Protein AF-A0A819YAV6-F1 (afdb_monomer)

Radius of gyration: 20.61 Å; Cα contacts (8 Å, |Δi|>4): 47; chains: 1; bounding box: 50×49×54 Å

InterPro domains:
  IPR010401 Glycogen debranching enzyme [PTHR10569] (1-102)
  IPR032792 Glycogen debranching enzyme, glucanotransferase domain [PF14701] (1-100)

Organism: NCBI:txid392033

Solvent-accessible surface area (backbone atoms only — not comparable to full-atom values): 6623 Å² total; per-residue (Å²): 140,87,86,80,92,83,76,85,88,67,76,64,97,81,44,72,63,53,79,82,40,56,81,82,50,90,39,69,84,87,35,54,85,46,55,65,57,53,54,51,51,51,52,52,52,49,50,54,52,35,25,69,67,55,72,30,50,94,71,70,40,56,76,80,76,51,78,84,42,48,63,53,51,49,46,44,44,55,71,59,55,53,54,73,66,51,65,62,64,82,79,49,81,63,62,70,66,53,54,64,74,78,109

Sequence (103 aa):
LSTTDLVYNHAAKDCGLFRGHTEAAYNLINSPHFKSSIVLDSILIQFTQDANKNKLLSKRITLEIKEHHLQLIRHYLLDELISKYRFSGFYICDIDSIIQIFY

pLDDT: mean 93.5, std 4.17, range [70.31, 97.81]

Mean predicted aligned error: 4.68 Å

Structure (mmCIF, N/CA/C/O backbone):
data_AF-A0A819YAV6-F1
#
_entry.id   AF-A0A819YAV6-F1
#
loop_
_atom_site.group_PDB
_atom_site.id
_atom_site.type_symbol
_atom_site.label_atom_id
_atom_site.label_alt_id
_atom_site.label_comp_id
_atom_site.label_asym_id
_atom_site.label_entity_id
_atom_site.label_seq_id
_atom_site.pdbx_PDB_ins_code
_atom_site.Cartn_x
_atom_site.Cartn_y
_atom_site.Cartn_z
_atom_site.occupancy
_atom_site.B_iso_or_equiv
_atom_site.auth_seq_id
_atom_site.auth_comp_id
_atom_site.auth_asym_id
_atom_site.auth_atom_id
_atom_site.pdbx_PDB_model_num
ATOM 1 N N . LEU A 1 1 ? 22.668 -26.176 -30.372 1.00 71.06 1 LEU A N 1
ATOM 2 C CA . LEU A 1 1 ? 21.841 -26.349 -29.158 1.00 71.06 1 LEU A CA 1
ATOM 3 C C . LEU A 1 1 ? 21.523 -24.960 -28.629 1.00 71.06 1 LEU A C 1
ATOM 5 O O . LEU A 1 1 ? 22.439 -24.148 -28.587 1.00 71.06 1 LEU A O 1
ATOM 9 N N . SER A 1 2 ? 20.267 -24.687 -28.282 1.00 87.81 2 SER A N 1
ATOM 10 C CA . SER A 1 2 ? 19.833 -23.394 -27.738 1.00 87.81 2 SER A CA 1
ATOM 11 C C . SER A 1 2 ? 18.964 -23.632 -26.509 1.00 87.81 2 SER A C 1
ATOM 13 O O . SER A 1 2 ? 18.202 -24.596 -26.475 1.00 87.81 2 SER A O 1
ATOM 15 N N . THR A 1 3 ? 19.090 -22.757 -25.516 1.00 92.31 3 THR A N 1
ATOM 16 C CA . THR A 1 3 ? 18.337 -22.774 -24.256 1.00 92.31 3 THR A CA 1
ATOM 17 C C . THR A 1 3 ? 17.710 -21.404 -24.025 1.00 92.31 3 THR A C 1
ATOM 19 O O . THR A 1 3 ? 18.240 -20.396 -24.493 1.00 92.31 3 THR A O 1
ATOM 22 N N . THR A 1 4 ? 16.585 -21.361 -23.315 1.00 97.00 4 THR A N 1
ATOM 23 C CA . THR A 1 4 ? 15.912 -20.115 -22.936 1.00 97.00 4 THR A CA 1
ATOM 24 C C . THR A 1 4 ? 15.401 -20.210 -21.507 1.00 97.00 4 THR A C 1
ATOM 26 O O . THR A 1 4 ? 15.130 -21.311 -21.021 1.00 97.00 4 THR A O 1
ATOM 29 N N . ASP A 1 5 ? 15.272 -19.060 -20.858 1.00 97.19 5 ASP A N 1
ATOM 30 C CA . ASP A 1 5 ? 14.734 -18.976 -19.510 1.00 97.19 5 ASP A CA 1
ATOM 31 C C . ASP A 1 5 ? 13.213 -19.106 -19.525 1.00 97.19 5 ASP A C 1
ATOM 33 O O . ASP A 1 5 ? 12.514 -18.536 -20.366 1.00 97.19 5 ASP A O 1
ATOM 37 N N . LEU A 1 6 ? 12.697 -19.849 -18.552 1.00 97.06 6 LEU A N 1
ATOM 38 C CA . LEU A 1 6 ? 11.269 -20.025 -18.334 1.00 97.06 6 LEU A CA 1
ATOM 39 C C . LEU A 1 6 ? 10.883 -19.322 -17.037 1.00 97.06 6 LEU A C 1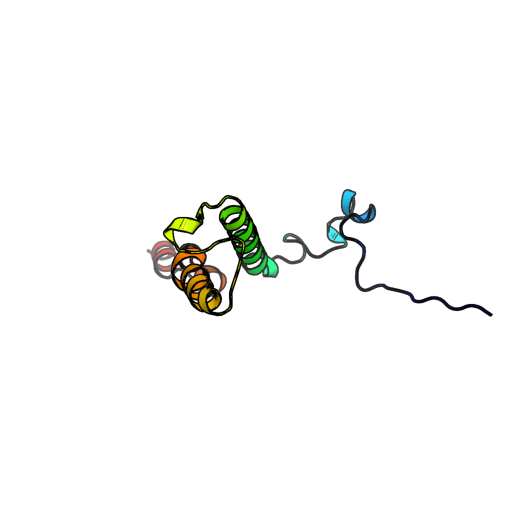
ATOM 41 O O . LEU A 1 6 ? 11.450 -19.592 -15.979 1.00 97.06 6 LEU A O 1
ATOM 45 N N . VAL A 1 7 ? 9.903 -18.423 -17.119 1.00 96.94 7 VAL A N 1
ATOM 46 C CA . VAL A 1 7 ? 9.394 -17.672 -15.968 1.00 96.94 7 VAL A CA 1
ATOM 47 C C . VAL A 1 7 ? 7.959 -18.099 -15.697 1.00 96.94 7 VAL A C 1
ATOM 49 O O . VAL A 1 7 ? 7.049 -17.760 -16.445 1.00 96.94 7 VAL A O 1
ATOM 52 N N . TYR A 1 8 ? 7.763 -18.845 -14.610 1.00 95.62 8 TYR A N 1
ATOM 53 C CA . TYR A 1 8 ? 6.443 -19.338 -14.191 1.00 95.62 8 TYR A CA 1
ATOM 54 C C . TYR A 1 8 ? 5.854 -18.590 -12.992 1.00 95.62 8 TYR A C 1
ATOM 56 O O . TYR A 1 8 ? 4.696 -18.791 -12.649 1.00 95.62 8 TYR A O 1
ATOM 64 N N . ASN A 1 9 ? 6.634 -17.710 -12.363 1.00 95.44 9 ASN A N 1
ATOM 65 C CA . ASN A 1 9 ? 6.236 -17.050 -11.118 1.00 95.44 9 ASN A CA 1
ATOM 66 C C . ASN A 1 9 ? 5.311 -15.845 -11.336 1.00 95.44 9 ASN A C 1
ATOM 68 O O . ASN A 1 9 ? 4.561 -15.480 -10.435 1.00 95.44 9 ASN A O 1
ATOM 72 N N . HIS A 1 10 ? 5.407 -15.177 -12.487 1.00 95.12 10 HIS A N 1
ATOM 73 C CA . HIS A 1 10 ? 4.624 -13.984 -12.795 1.00 95.12 10 HIS A CA 1
ATOM 74 C C . HIS A 1 10 ? 4.433 -13.820 -14.304 1.00 95.12 10 HIS A C 1
ATOM 76 O O . HIS A 1 10 ? 5.189 -14.364 -15.107 1.00 95.12 10 HIS A O 1
ATOM 82 N N . ALA A 1 11 ? 3.437 -13.018 -14.669 1.00 95.25 11 ALA A N 1
ATOM 83 C CA . ALA A 1 11 ? 3.216 -12.532 -16.023 1.00 95.25 11 ALA A CA 1
ATOM 84 C C . ALA A 1 11 ? 3.153 -10.997 -16.013 1.00 95.25 11 ALA A C 1
ATOM 86 O O . ALA A 1 11 ? 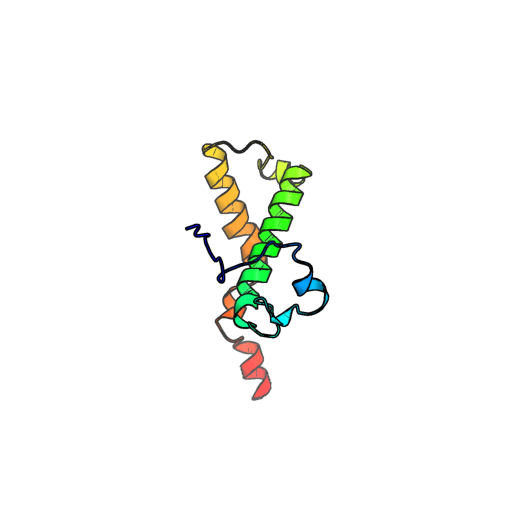3.037 -10.374 -14.955 1.00 95.25 11 ALA A O 1
ATOM 87 N N . ALA A 1 12 ? 3.224 -10.376 -17.190 1.00 95.50 12 ALA A N 1
ATOM 88 C CA . ALA A 1 12 ? 3.047 -8.932 -17.319 1.00 95.50 12 ALA A CA 1
ATOM 89 C C . ALA A 1 12 ? 1.657 -8.492 -16.819 1.00 95.50 12 ALA A C 1
ATOM 91 O O . ALA A 1 12 ? 0.672 -9.211 -16.995 1.00 95.50 12 ALA A O 1
ATOM 92 N N . LYS A 1 13 ? 1.558 -7.295 -16.225 1.00 92.25 13 LYS A N 1
ATOM 93 C CA . LYS A 1 13 ? 0.302 -6.774 -15.642 1.00 92.25 13 LYS A CA 1
ATOM 94 C C . LYS A 1 13 ? -0.855 -6.678 -16.646 1.00 92.25 13 LYS A C 1
ATOM 96 O O . LYS A 1 13 ? -2.015 -6.742 -16.265 1.00 92.25 13 LYS A O 1
ATOM 101 N N . ASP A 1 14 ? -0.528 -6.487 -17.918 1.00 93.81 14 ASP A N 1
ATOM 102 C CA . ASP A 1 14 ? -1.439 -6.335 -19.050 1.00 93.81 14 ASP A CA 1
ATOM 103 C C . ASP A 1 14 ? -1.557 -7.620 -19.886 1.00 93.81 14 ASP A C 1
ATOM 105 O O . ASP A 1 14 ? -2.105 -7.599 -20.992 1.00 93.81 14 ASP A O 1
ATOM 109 N N . CYS A 1 15 ? -1.078 -8.750 -19.351 1.00 94.06 15 CYS A N 1
ATOM 110 C CA . CYS A 1 15 ? -1.214 -10.059 -19.971 1.00 94.06 15 CYS A CA 1
ATOM 111 C C . CYS A 1 15 ? -2.683 -10.347 -20.320 1.00 94.06 15 CYS A C 1
ATOM 113 O O . CYS A 1 15 ? -3.581 -10.229 -19.483 1.00 94.06 15 CYS A O 1
ATOM 115 N N . GLY A 1 16 ? -2.925 -10.774 -21.564 1.00 94.38 16 GLY A N 1
ATOM 116 C CA . GLY A 1 16 ? -4.271 -11.060 -22.067 1.00 94.38 16 GLY A CA 1
ATOM 117 C C . GLY A 1 16 ? -5.021 -12.132 -21.270 1.00 94.38 16 GLY A C 1
ATOM 118 O O . GLY A 1 16 ? -6.247 -12.070 -21.208 1.00 94.38 16 GLY A O 1
ATOM 119 N N . LEU A 1 17 ? -4.301 -13.051 -20.610 1.00 90.94 17 LEU A N 1
ATOM 120 C CA . LEU A 1 17 ? -4.876 -14.094 -19.753 1.00 90.94 17 LEU A CA 1
ATOM 121 C C . LEU A 1 17 ? -5.794 -13.496 -18.677 1.00 90.94 17 LEU A C 1
ATOM 123 O O . LEU A 1 17 ? -6.912 -13.965 -18.478 1.00 90.94 17 LEU A O 1
ATOM 127 N N . PHE A 1 18 ? -5.368 -12.400 -18.049 1.00 93.50 18 PHE A N 1
ATOM 128 C CA . PHE A 1 18 ? -6.093 -11.790 -16.937 1.00 93.50 18 PHE A CA 1
ATOM 129 C C . PHE A 1 18 ? -7.399 -11.093 -17.346 1.00 93.50 18 PHE A C 1
ATOM 131 O O . PHE A 1 18 ? -8.176 -10.723 -16.473 1.00 93.50 18 PHE A O 1
ATOM 138 N N . ARG A 1 19 ? -7.692 -10.926 -18.647 1.00 92.06 19 ARG A N 1
ATOM 139 C CA . ARG A 1 19 ? -8.979 -10.356 -19.097 1.00 92.06 19 ARG A CA 1
ATOM 140 C C . ARG A 1 19 ? -10.152 -11.315 -18.895 1.00 92.06 19 ARG A C 1
ATOM 142 O O . ARG A 1 19 ? -11.271 -10.853 -18.704 1.00 92.06 19 ARG A O 1
ATOM 149 N N . GLY A 1 20 ? -9.893 -12.621 -18.974 1.00 93.62 20 GLY A N 1
ATOM 150 C CA . GLY A 1 20 ? -10.895 -13.674 -18.789 1.00 93.62 20 GLY A CA 1
ATOM 151 C C . GLY A 1 20 ? -10.644 -14.565 -17.573 1.00 93.62 20 GLY A C 1
ATOM 152 O O . GLY A 1 20 ? -11.582 -15.197 -17.106 1.00 93.62 20 GLY A O 1
ATOM 153 N N . HIS A 1 21 ? -9.409 -14.582 -17.058 1.00 96.19 21 HIS A N 1
ATOM 154 C CA . HIS A 1 21 ? -8.967 -15.470 -15.981 1.00 96.19 21 HIS A CA 1
ATOM 155 C C . HIS A 1 21 ? -8.275 -14.690 -14.858 1.00 96.19 21 HIS A C 1
ATOM 157 O O . HIS A 1 21 ? -7.058 -14.765 -14.670 1.00 96.19 21 HIS A O 1
ATOM 163 N N . THR A 1 22 ? -9.034 -13.877 -14.125 1.00 94.62 22 THR A N 1
ATOM 164 C CA . THR A 1 22 ? -8.489 -13.104 -12.994 1.00 94.62 22 THR A CA 1
ATOM 165 C C . THR A 1 22 ? -8.144 -13.989 -11.795 1.00 94.62 22 THR A C 1
ATOM 167 O O . THR A 1 22 ? -7.324 -13.601 -10.963 1.00 94.62 22 THR A O 1
ATOM 170 N N . GLU A 1 23 ? -8.719 -15.190 -11.714 1.00 96.38 23 GLU A N 1
ATOM 171 C CA . GLU A 1 23 ? -8.404 -16.229 -10.732 1.00 96.38 23 GLU A CA 1
ATOM 172 C C . GLU A 1 23 ? -7.003 -16.821 -10.897 1.00 96.38 23 GLU A C 1
ATOM 174 O O . GLU A 1 23 ? -6.484 -17.404 -9.948 1.00 96.38 23 GLU A O 1
ATOM 179 N N . ALA A 1 24 ? -6.380 -16.646 -12.069 1.00 95.12 24 ALA A N 1
ATOM 180 C CA . ALA A 1 24 ? -5.003 -17.065 -12.322 1.00 95.12 24 ALA A CA 1
ATOM 181 C C . ALA A 1 24 ? -3.966 -16.206 -11.567 1.00 95.12 24 ALA A C 1
ATOM 183 O O . ALA A 1 24 ? -2.798 -16.582 -11.486 1.00 95.12 24 ALA A O 1
ATOM 184 N N . ALA A 1 25 ? -4.378 -15.059 -11.021 1.00 94.75 25 ALA A N 1
ATOM 185 C CA . ALA A 1 25 ? -3.587 -14.219 -10.125 1.00 94.75 25 ALA A CA 1
ATOM 186 C C . ALA A 1 25 ? -4.212 -14.193 -8.723 1.00 94.75 25 ALA A C 1
ATOM 188 O O . ALA A 1 25 ? -5.338 -14.643 -8.518 1.00 94.75 25 ALA A O 1
ATOM 189 N N . TYR A 1 26 ? -3.511 -13.617 -7.749 1.00 95.50 26 TYR A N 1
ATOM 190 C CA . TYR A 1 26 ? -4.092 -13.389 -6.430 1.00 95.50 26 TYR A CA 1
ATOM 191 C C . TYR A 1 26 ? -5.054 -12.196 -6.437 1.00 95.50 26 TYR A C 1
ATOM 193 O O . TYR A 1 26 ? -4.703 -11.096 -6.861 1.00 95.50 26 TYR A O 1
ATOM 201 N N . ASN A 1 27 ? -6.267 -12.405 -5.934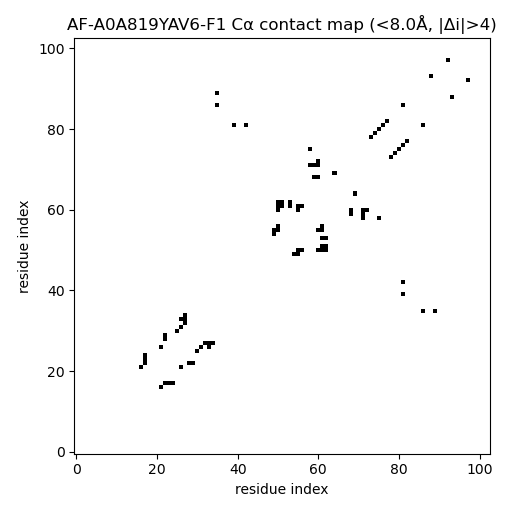 1.00 94.75 27 ASN A N 1
ATOM 202 C CA . ASN A 1 27 ? -7.316 -11.395 -5.827 1.00 94.75 27 ASN A CA 1
ATOM 203 C C . ASN A 1 27 ? -8.123 -11.594 -4.530 1.00 94.75 27 ASN A C 1
ATOM 205 O O . ASN A 1 27 ? -7.896 -12.543 -3.790 1.00 94.75 27 ASN A O 1
ATOM 209 N N . LEU A 1 28 ? -9.087 -10.721 -4.227 1.00 96.38 28 LEU A N 1
ATOM 210 C CA . LEU A 1 28 ? -9.848 -10.826 -2.970 1.00 96.38 28 LEU A CA 1
ATOM 211 C C . LEU A 1 28 ? -10.822 -12.012 -2.899 1.00 96.38 28 LEU A C 1
ATOM 213 O O . LEU A 1 28 ? -11.321 -12.301 -1.815 1.00 96.38 28 LEU A O 1
ATOM 217 N N . ILE A 1 29 ? -11.087 -12.695 -4.016 1.00 96.56 29 ILE A N 1
ATOM 218 C CA . ILE A 1 29 ? -11.926 -13.897 -4.055 1.00 96.56 29 ILE A CA 1
ATOM 219 C C . ILE A 1 29 ? -11.091 -15.116 -3.650 1.00 96.56 29 ILE A C 1
ATOM 221 O O . ILE A 1 29 ? -11.474 -15.839 -2.735 1.00 96.56 29 ILE A O 1
ATOM 225 N N . ASN A 1 30 ? -9.937 -15.333 -4.292 1.00 97.00 30 ASN A N 1
ATOM 226 C CA . ASN A 1 30 ? -9.075 -16.487 -3.999 1.00 97.00 30 ASN A CA 1
ATOM 227 C C . ASN A 1 30 ? -8.054 -16.231 -2.871 1.00 97.00 30 ASN A C 1
ATOM 229 O O . ASN A 1 30 ? -7.490 -17.175 -2.327 1.00 97.00 30 ASN A O 1
ATOM 233 N N . SER A 1 31 ? -7.832 -14.968 -2.500 1.00 97.81 31 SER A N 1
ATOM 234 C CA . SER A 1 31 ? -6.863 -14.518 -1.489 1.00 97.81 31 SER A CA 1
ATOM 235 C C . SER A 1 31 ? -7.452 -13.407 -0.603 1.00 97.81 31 SER A C 1
ATOM 237 O O . SER A 1 31 ? -6.938 -12.285 -0.562 1.00 97.81 31 SER A O 1
ATOM 239 N N . PRO A 1 32 ? -8.534 -13.686 0.150 1.00 96.44 32 PRO A N 1
ATOM 240 C CA . PRO A 1 32 ? -9.228 -12.680 0.964 1.00 96.44 32 PRO A CA 1
ATOM 241 C C . PRO A 1 32 ? -8.357 -12.080 2.079 1.00 96.44 32 PRO A C 1
ATOM 243 O O . PRO A 1 32 ? -8.627 -10.977 2.552 1.00 96.44 32 PRO A O 1
ATOM 246 N N . HIS A 1 33 ? -7.280 -12.762 2.476 1.00 95.75 33 HIS A N 1
ATOM 247 C CA . HIS A 1 33 ? -6.310 -12.263 3.452 1.00 95.75 33 HIS A CA 1
ATOM 248 C C . HIS A 1 33 ? -5.559 -11.005 2.972 1.00 95.75 33 HIS A C 1
ATOM 250 O O . HIS A 1 33 ? -5.028 -10.268 3.798 1.00 95.75 33 HIS A O 1
ATOM 256 N N . PHE A 1 34 ? -5.579 -10.689 1.669 1.00 96.88 34 PHE A N 1
ATOM 257 C CA . PHE A 1 34 ? -5.042 -9.432 1.132 1.00 96.88 34 PHE A CA 1
ATOM 258 C C . PHE A 1 34 ? -5.954 -8.218 1.315 1.00 96.88 34 PHE A C 1
ATOM 260 O O . PHE A 1 34 ? -5.617 -7.118 0.882 1.00 96.88 34 PHE A O 1
ATOM 267 N N . LYS A 1 35 ? -7.107 -8.360 1.973 1.00 95.25 35 LYS A N 1
ATOM 268 C CA . LYS A 1 35 ? -8.033 -7.237 2.166 1.00 95.25 35 LYS A CA 1
ATOM 269 C C . LYS A 1 35 ? -7.371 -6.036 2.841 1.00 95.25 35 LYS A C 1
ATOM 271 O O . LYS A 1 35 ? -7.530 -4.916 2.364 1.00 95.25 35 LYS A O 1
ATOM 276 N N . SER A 1 36 ? -6.609 -6.257 3.911 1.00 95.62 36 SER A N 1
ATOM 277 C CA . SER A 1 36 ? -5.921 -5.169 4.614 1.00 95.62 36 SER A CA 1
ATOM 278 C C . SER A 1 36 ? -4.817 -4.542 3.756 1.00 95.62 36 SER A C 1
ATOM 280 O O . SER A 1 36 ? -4.715 -3.318 3.692 1.00 95.62 36 SER A O 1
ATOM 282 N N . SER A 1 37 ? -4.029 -5.348 3.040 1.00 95.81 37 SER A N 1
ATOM 283 C CA . SER A 1 37 ? -2.944 -4.840 2.196 1.00 95.81 37 SER A CA 1
ATOM 284 C C . SER A 1 37 ? -3.455 -4.051 0.991 1.00 95.81 37 SER A C 1
ATOM 286 O O . SER A 1 37 ? -2.905 -2.996 0.700 1.00 95.81 37 SER A O 1
ATOM 288 N N . ILE A 1 38 ? -4.539 -4.485 0.341 1.00 96.31 38 ILE A N 1
ATOM 289 C CA . ILE A 1 38 ? -5.145 -3.753 -0.786 1.00 96.31 38 ILE A CA 1
ATOM 290 C C . ILE A 1 38 ? -5.722 -2.407 -0.336 1.00 96.31 38 ILE A C 1
ATOM 292 O O . ILE A 1 38 ? -5.595 -1.411 -1.052 1.00 96.31 38 ILE A O 1
ATOM 296 N N . VAL A 1 39 ? -6.327 -2.346 0.855 1.00 96.44 39 VAL A N 1
ATOM 297 C CA . VAL A 1 39 ? -6.789 -1.072 1.431 1.00 96.44 39 VAL A CA 1
ATOM 298 C C . VAL A 1 39 ? -5.603 -0.140 1.675 1.00 96.44 39 VAL A C 1
ATOM 300 O O . VAL A 1 39 ? -5.664 1.026 1.291 1.00 96.44 39 VAL A O 1
ATOM 303 N N . LEU A 1 40 ? -4.510 -0.645 2.255 1.00 97.25 40 LEU A N 1
ATOM 304 C CA . LEU A 1 40 ? -3.302 0.150 2.479 1.00 97.25 40 LEU A CA 1
ATOM 305 C C . LEU A 1 40 ? -2.690 0.657 1.165 1.00 97.25 40 LEU A C 1
ATOM 307 O O . LEU A 1 40 ? -2.386 1.842 1.059 1.00 97.25 40 LEU A O 1
ATOM 311 N N . ASP A 1 41 ? -2.558 -0.206 0.159 1.00 97.62 41 ASP A N 1
ATOM 312 C CA . ASP A 1 41 ? -2.014 0.158 -1.154 1.00 97.62 41 ASP A CA 1
ATOM 313 C C . ASP A 1 41 ? -2.864 1.241 -1.836 1.00 97.62 41 ASP A C 1
ATOM 315 O O . ASP A 1 41 ? -2.345 2.253 -2.307 1.00 97.62 41 ASP A O 1
ATOM 319 N N . SER A 1 42 ? -4.193 1.114 -1.764 1.00 96.94 42 SER A N 1
ATOM 320 C CA . SER A 1 42 ? -5.127 2.122 -2.285 1.00 96.94 42 SER A CA 1
ATOM 321 C C . SER A 1 42 ? -4.954 3.488 -1.605 1.00 96.94 42 SER A C 1
ATOM 323 O O . SER A 1 42 ? -4.979 4.524 -2.273 1.00 96.94 42 SER A O 1
ATOM 325 N N . ILE A 1 43 ? -4.739 3.505 -0.284 1.00 97.44 43 ILE A N 1
ATOM 326 C CA . ILE A 1 43 ? -4.463 4.733 0.479 1.00 97.44 43 ILE A CA 1
ATOM 327 C C . ILE A 1 43 ? -3.149 5.371 0.016 1.00 97.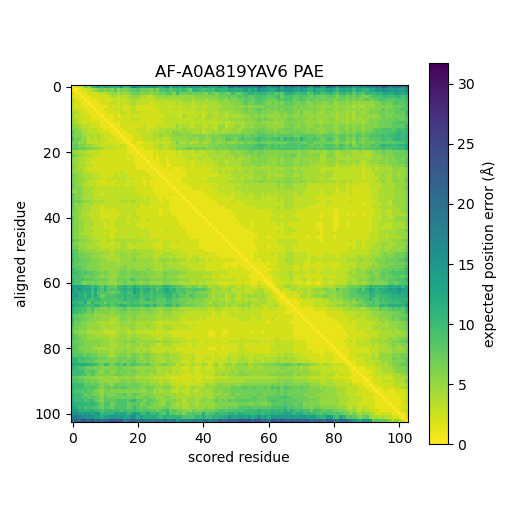44 43 ILE A C 1
ATOM 329 O O . ILE A 1 43 ? -3.094 6.587 -0.171 1.00 97.44 43 ILE A O 1
ATOM 333 N N . LEU A 1 44 ? -2.101 4.572 -0.195 1.00 96.88 44 LEU A N 1
ATOM 334 C CA . LEU A 1 44 ? -0.795 5.065 -0.640 1.00 96.88 44 LEU A CA 1
ATOM 335 C C . LEU A 1 44 ? -0.842 5.606 -2.074 1.00 96.88 44 LEU A C 1
ATOM 337 O O . LEU A 1 44 ? -0.294 6.676 -2.338 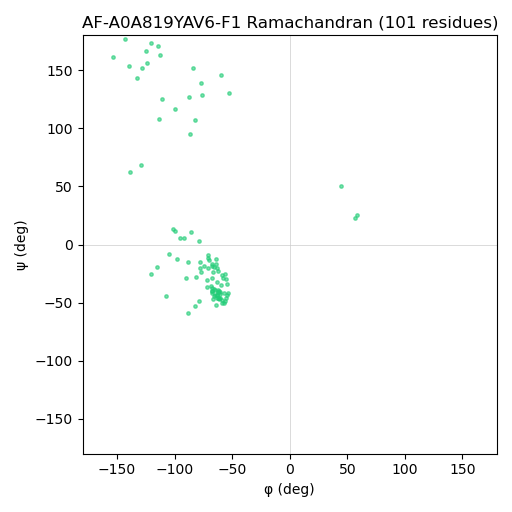1.00 96.88 44 LEU A O 1
ATOM 341 N N . ILE A 1 45 ? -1.564 4.940 -2.979 1.00 97.19 45 ILE A N 1
ATOM 342 C CA . ILE A 1 45 ? -1.807 5.443 -4.337 1.00 97.19 45 ILE A CA 1
ATOM 343 C C . ILE A 1 45 ? -2.517 6.799 -4.277 1.00 97.19 45 ILE A C 1
ATOM 345 O O . ILE A 1 45 ? -2.089 7.751 -4.936 1.00 97.19 45 ILE A O 1
ATOM 349 N N . GLN A 1 46 ? -3.576 6.916 -3.469 1.00 96.19 46 GLN A N 1
ATOM 350 C CA . GLN A 1 46 ? -4.304 8.175 -3.314 1.00 96.19 46 GLN A CA 1
ATOM 351 C C . GLN A 1 46 ? -3.413 9.275 -2.724 1.00 96.19 46 GLN A C 1
ATOM 353 O O . GLN A 1 46 ? -3.434 10.404 -3.215 1.00 96.19 46 GLN A O 1
ATOM 358 N N . PHE A 1 47 ? -2.579 8.945 -1.735 1.00 95.44 47 PHE A N 1
ATOM 359 C CA . PHE A 1 47 ? -1.585 9.860 -1.175 1.00 95.44 47 PHE A CA 1
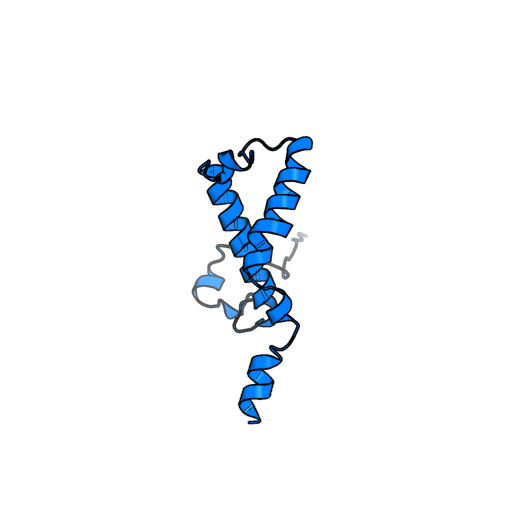ATOM 360 C C . PHE A 1 47 ? -0.646 10.409 -2.257 1.00 95.44 47 PHE A C 1
ATOM 362 O O . PHE A 1 47 ? -0.476 11.625 -2.362 1.00 95.44 47 PHE A O 1
ATOM 369 N N . THR A 1 48 ? -0.085 9.543 -3.108 1.00 93.94 48 THR A N 1
ATOM 370 C CA . THR A 1 48 ? 0.788 9.971 -4.210 1.00 93.94 48 THR A CA 1
ATOM 371 C C . THR A 1 48 ? 0.045 10.864 -5.204 1.00 93.94 48 THR A C 1
ATOM 373 O O . THR A 1 48 ? 0.582 11.881 -5.649 1.00 93.94 48 THR A O 1
ATOM 376 N N . GLN A 1 49 ? -1.207 10.538 -5.532 1.00 95.44 49 GLN A N 1
ATOM 377 C CA . GLN A 1 49 ? -2.030 11.369 -6.412 1.00 95.44 49 GLN A CA 1
ATOM 378 C C . GLN A 1 49 ? -2.335 12.744 -5.804 1.00 95.44 49 GLN A C 1
ATOM 380 O O . GLN A 1 49 ? -2.336 13.744 -6.523 1.00 95.44 49 GLN A O 1
ATOM 385 N N . ASP A 1 50 ? -2.589 12.813 -4.499 1.00 94.88 50 ASP A N 1
ATOM 386 C CA . ASP A 1 50 ? -2.872 14.062 -3.794 1.00 94.88 50 ASP A CA 1
ATOM 387 C C . ASP A 1 50 ? -1.624 14.937 -3.650 1.00 94.88 50 ASP A C 1
ATOM 389 O O . ASP A 1 50 ? -1.719 16.157 -3.821 1.00 94.88 50 ASP A O 1
ATOM 393 N N . ALA A 1 51 ? -0.453 14.332 -3.430 1.00 92.88 51 ALA A N 1
ATOM 394 C CA . ALA A 1 51 ? 0.832 15.024 -3.479 1.00 92.88 51 ALA A CA 1
ATOM 395 C C . ALA A 1 51 ? 1.093 15.615 -4.875 1.00 92.88 51 ALA A C 1
ATOM 397 O O . ALA A 1 51 ? 1.404 16.798 -4.993 1.00 92.88 51 ALA A O 1
ATOM 398 N N . ASN A 1 52 ? 0.875 14.830 -5.938 1.00 92.50 52 ASN A N 1
ATOM 399 C CA . ASN A 1 52 ? 1.048 15.283 -7.323 1.00 92.50 52 ASN A CA 1
ATOM 400 C C . ASN A 1 52 ? 0.084 16.427 -7.697 1.00 92.50 52 ASN A C 1
ATOM 402 O O . ASN A 1 52 ? 0.423 17.329 -8.455 1.00 92.50 52 ASN A O 1
ATOM 406 N N . LYS A 1 53 ? -1.123 16.432 -7.120 1.00 95.00 53 LYS A N 1
ATOM 407 C CA . LYS A 1 53 ? -2.123 17.500 -7.294 1.00 95.00 53 LYS A CA 1
ATOM 408 C C . LYS A 1 53 ? -1.937 18.676 -6.327 1.00 95.00 53 LYS A C 1
ATOM 410 O O . LYS A 1 53 ? -2.834 19.510 -6.231 1.00 95.00 53 LYS A O 1
ATOM 415 N N . ASN A 1 54 ? -0.819 18.748 -5.597 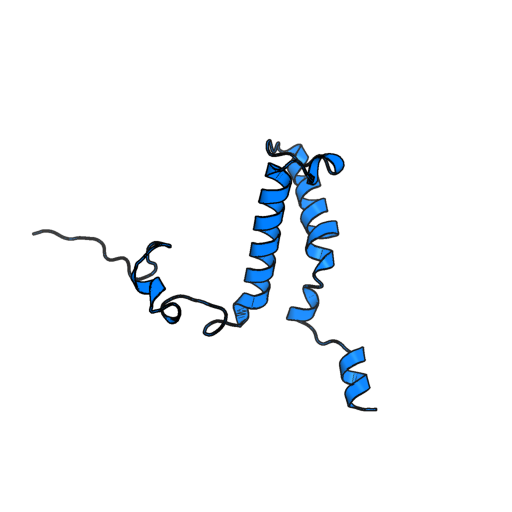1.00 93.69 54 ASN A N 1
ATOM 416 C CA . ASN A 1 54 ? -0.520 19.804 -4.623 1.00 93.69 54 ASN A CA 1
ATOM 417 C C . ASN A 1 54 ? -1.571 19.964 -3.502 1.00 93.69 54 ASN A C 1
ATOM 419 O O . ASN A 1 54 ? -1.662 21.012 -2.863 1.00 93.69 54 ASN A O 1
ATOM 423 N N . LYS A 1 55 ? -2.360 18.927 -3.200 1.00 95.56 55 LYS A N 1
ATOM 424 C CA . LYS A 1 55 ? -3.364 18.993 -2.122 1.00 95.56 55 LYS A CA 1
ATOM 425 C C . LYS A 1 55 ? -2.746 18.937 -0.727 1.00 95.56 55 LYS A C 1
ATOM 427 O O . LYS A 1 55 ? -3.387 19.318 0.247 1.00 95.56 55 LYS A O 1
ATOM 432 N N . LEU A 1 56 ? -1.506 18.460 -0.628 1.00 94.06 56 LEU A N 1
ATOM 433 C CA . LEU A 1 56 ? -0.794 18.260 0.635 1.00 94.06 56 LEU A CA 1
ATOM 434 C C . LEU A 1 56 ? 0.201 19.390 0.954 1.00 94.06 56 LEU A C 1
ATOM 436 O O . LEU A 1 56 ? 0.980 19.281 1.902 1.00 94.06 56 LEU A O 1
ATOM 440 N N . LEU A 1 57 ? 0.149 20.509 0.219 1.00 92.81 57 LEU A N 1
ATOM 441 C CA . LEU A 1 57 ? 1.033 21.659 0.445 1.00 92.81 57 LEU A CA 1
ATOM 442 C C . LEU A 1 57 ? 0.886 22.261 1.848 1.00 92.81 57 LEU A C 1
ATOM 444 O O . LEU A 1 57 ? 1.882 22.657 2.450 1.00 92.81 57 LEU A O 1
ATOM 448 N N . SER A 1 58 ? -0.326 22.271 2.414 1.00 92.94 58 SER A N 1
ATOM 449 C CA . SER A 1 58 ? -0.567 22.719 3.797 1.00 92.94 58 SER A CA 1
ATOM 450 C C . SER A 1 58 ? 0.158 21.855 4.837 1.00 92.94 58 SER A C 1
ATOM 452 O O . SER A 1 58 ? 0.456 22.321 5.934 1.00 92.94 58 SER A O 1
ATOM 454 N N . LYS A 1 59 ? 0.494 20.613 4.473 1.00 90.69 59 LYS A N 1
ATOM 455 C CA . LYS A 1 59 ? 1.296 19.666 5.257 1.00 90.69 59 LYS A CA 1
ATOM 456 C C . LYS A 1 59 ? 2.779 19.686 4.882 1.00 90.69 59 LYS A C 1
ATOM 458 O O . LYS A 1 59 ? 3.544 18.883 5.401 1.00 90.69 59 LYS A O 1
ATOM 463 N N . ARG A 1 60 ? 3.192 20.615 4.007 1.00 90.31 60 ARG A N 1
ATOM 464 C CA . ARG A 1 60 ? 4.553 20.739 3.455 1.00 90.31 60 ARG A CA 1
ATOM 465 C C . ARG A 1 60 ? 5.021 19.488 2.705 1.00 90.31 60 ARG A C 1
ATOM 467 O O . ARG A 1 60 ? 6.218 19.246 2.594 1.00 90.31 60 ARG A O 1
ATOM 474 N N . ILE A 1 61 ? 4.080 18.699 2.186 1.00 91.19 61 ILE A N 1
ATOM 475 C CA . ILE A 1 61 ? 4.3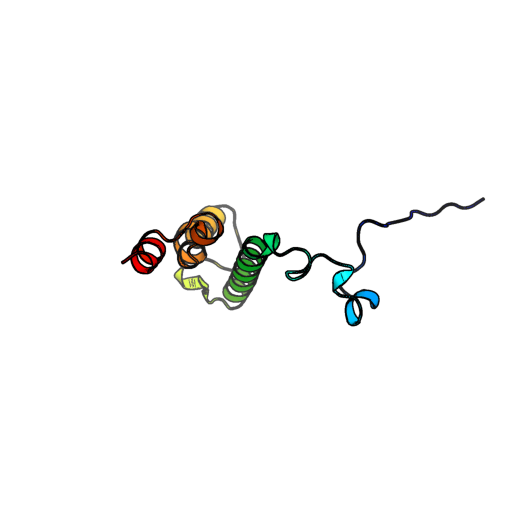73 17.529 1.361 1.00 91.19 61 ILE A CA 1
ATOM 476 C C . ILE A 1 61 ? 4.186 17.942 -0.095 1.00 91.19 61 ILE A C 1
ATOM 478 O O . ILE A 1 61 ? 3.086 18.311 -0.513 1.00 91.19 61 ILE A O 1
ATOM 482 N N . THR A 1 62 ? 5.277 17.898 -0.850 1.00 87.31 62 THR A N 1
ATOM 483 C CA . THR A 1 62 ? 5.326 18.232 -2.277 1.00 87.31 62 THR A CA 1
ATOM 484 C C . THR A 1 62 ? 5.813 17.026 -3.081 1.00 87.31 62 THR A C 1
ATOM 486 O O . THR A 1 62 ? 6.210 16.006 -2.513 1.00 87.31 62 THR A O 1
ATOM 489 N N . LEU A 1 63 ? 5.788 17.134 -4.414 1.00 85.81 63 LEU A N 1
ATOM 490 C CA . LEU A 1 63 ? 6.333 16.101 -5.299 1.00 85.81 63 LEU A CA 1
ATOM 491 C C . LEU A 1 63 ? 7.867 15.979 -5.187 1.00 85.81 63 LEU A C 1
ATOM 493 O O . LEU A 1 63 ? 8.418 14.898 -5.379 1.00 85.81 63 LEU A O 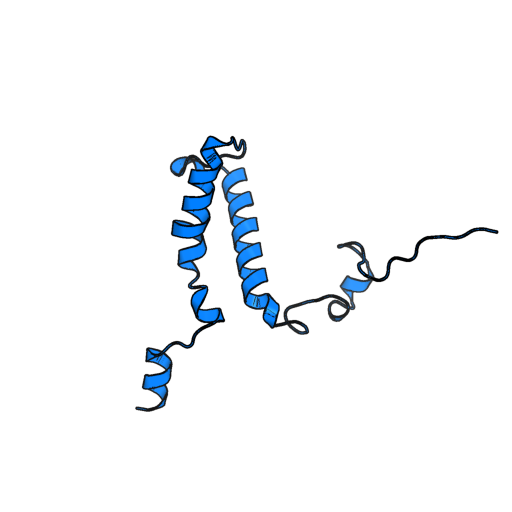1
ATOM 497 N N . GLU A 1 64 ? 8.557 17.072 -4.854 1.00 88.00 64 GLU A N 1
ATOM 498 C CA . GLU A 1 64 ? 10.006 17.084 -4.639 1.00 88.00 64 GLU A CA 1
ATOM 499 C C . GLU A 1 64 ? 10.326 16.713 -3.181 1.00 88.00 64 GLU A C 1
ATOM 501 O O . GLU A 1 64 ? 10.322 17.543 -2.266 1.00 88.00 64 GLU A O 1
ATOM 506 N N . ILE A 1 65 ? 10.602 15.431 -2.952 1.00 87.25 65 ILE A N 1
ATOM 507 C CA . ILE A 1 65 ? 10.919 14.905 -1.623 1.00 87.25 65 ILE A CA 1
ATOM 508 C C . ILE A 1 65 ? 12.422 15.041 -1.357 1.00 87.25 65 ILE A C 1
ATOM 510 O O . ILE A 1 65 ? 13.252 14.565 -2.127 1.00 87.25 65 ILE A O 1
ATOM 514 N N . LYS A 1 66 ? 12.767 15.665 -0.228 1.00 90.19 66 LYS A N 1
ATOM 515 C CA . LYS A 1 66 ? 14.123 15.733 0.333 1.00 90.19 66 LYS A CA 1
ATOM 516 C C . LYS A 1 66 ? 14.155 14.943 1.636 1.00 90.19 66 LYS A C 1
ATOM 518 O O . LYS A 1 66 ? 13.110 14.684 2.225 1.00 90.19 66 LYS A O 1
ATOM 523 N N . GLU A 1 67 ? 15.342 14.601 2.122 1.00 91.81 67 GLU A N 1
ATOM 524 C CA . GLU A 1 67 ? 15.505 13.774 3.327 1.00 91.81 67 GLU A CA 1
ATOM 525 C C . GLU A 1 67 ? 14.746 14.327 4.548 1.00 91.81 67 GLU A C 1
ATOM 527 O O . GLU A 1 67 ? 14.027 13.597 5.227 1.00 91.81 67 GLU A O 1
ATOM 532 N N . HIS A 1 68 ? 14.779 15.644 4.763 1.00 85.44 68 HIS A N 1
ATOM 533 C CA . HIS A 1 68 ? 14.048 16.291 5.858 1.00 85.44 68 HIS A CA 1
ATOM 534 C C . HIS A 1 68 ? 12.512 16.253 5.703 1.00 85.44 68 HIS A C 1
ATOM 536 O O . HIS A 1 68 ? 11.795 16.454 6.683 1.00 85.44 68 HIS A O 1
ATOM 542 N N . HIS A 1 69 ? 11.983 15.968 4.506 1.00 90.06 69 HIS A N 1
ATOM 543 C CA . HIS A 1 69 ? 10.549 15.749 4.285 1.00 90.06 69 HIS A CA 1
ATOM 544 C C . HIS A 1 69 ? 10.098 14.347 4.725 1.00 90.06 69 HIS A C 1
ATOM 546 O O . HIS A 1 69 ? 8.911 14.152 4.978 1.00 90.06 69 HIS A O 1
ATOM 552 N N . LEU A 1 70 ? 11.007 13.370 4.854 1.00 93.38 70 LEU A N 1
ATOM 553 C CA . LEU A 1 70 ? 10.643 11.981 5.165 1.00 93.38 70 LEU A CA 1
ATOM 554 C C . LEU A 1 70 ? 9.936 11.857 6.514 1.00 93.38 70 LEU A C 1
ATOM 556 O O . LEU A 1 70 ? 8.949 11.133 6.624 1.00 93.38 70 LEU A O 1
ATOM 560 N N . GLN A 1 71 ? 10.390 12.604 7.521 1.00 93.94 71 GLN A N 1
ATOM 561 C CA . GLN A 1 71 ? 9.754 12.588 8.836 1.00 93.94 71 GLN A CA 1
ATOM 562 C C . GLN A 1 71 ? 8.345 13.201 8.799 1.00 93.94 71 GLN A C 1
ATOM 564 O O . GLN A 1 71 ? 7.440 12.683 9.451 1.00 93.94 71 GLN A O 1
ATOM 569 N N . LEU A 1 72 ? 8.137 14.255 8.001 1.00 93.56 72 LEU A N 1
ATOM 570 C CA . LEU A 1 72 ? 6.818 14.866 7.800 1.00 93.56 72 LEU A CA 1
ATOM 571 C C . LEU A 1 72 ? 5.865 13.905 7.085 1.00 93.56 72 LEU A C 1
ATOM 573 O O . LEU A 1 72 ? 4.724 13.740 7.509 1.00 93.56 72 LEU A O 1
ATOM 577 N N . ILE A 1 73 ? 6.347 13.235 6.036 1.00 95.31 73 ILE A N 1
ATOM 578 C CA . ILE A 1 73 ? 5.576 12.235 5.292 1.00 95.31 73 ILE A CA 1
ATOM 579 C C . ILE A 1 73 ? 5.228 11.055 6.196 1.00 95.31 73 ILE A C 1
ATOM 581 O O . ILE A 1 73 ? 4.075 10.639 6.224 1.00 95.31 73 ILE A O 1
ATOM 585 N N . ARG A 1 74 ? 6.189 10.544 6.973 1.00 95.62 74 ARG A N 1
ATOM 586 C CA . ARG A 1 74 ? 5.957 9.464 7.937 1.00 95.62 74 ARG A CA 1
ATOM 587 C C . ARG A 1 74 ? 4.878 9.845 8.947 1.00 95.62 74 ARG A C 1
ATOM 589 O O . ARG A 1 74 ? 3.955 9.063 9.145 1.00 95.62 74 ARG A O 1
ATOM 596 N N . HIS A 1 75 ? 4.995 11.023 9.561 1.00 95.75 75 HIS A N 1
ATOM 597 C CA . HIS A 1 75 ? 4.016 11.518 10.528 1.00 95.75 75 HIS A CA 1
ATOM 598 C C . HIS A 1 75 ? 2.627 11.625 9.895 1.00 95.75 75 HIS A C 1
ATOM 600 O O . HIS A 1 75 ? 1.663 11.060 10.402 1.00 95.75 75 HIS A O 1
ATOM 606 N N . TYR A 1 76 ? 2.529 12.262 8.728 1.00 95.94 76 TYR A N 1
ATOM 607 C CA . TYR A 1 76 ? 1.260 12.395 8.023 1.00 95.94 76 TYR A CA 1
ATOM 608 C C . TYR A 1 76 ? 0.648 11.036 7.659 1.00 95.94 76 TYR A C 1
ATOM 610 O O . TYR A 1 76 ? -0.540 10.813 7.881 1.00 95.94 76 TYR A O 1
ATOM 618 N N . LEU A 1 77 ? 1.444 10.109 7.121 1.00 95.81 77 LEU A N 1
ATOM 619 C CA . LEU A 1 77 ? 0.957 8.790 6.734 1.00 95.81 77 LEU A CA 1
ATOM 620 C C . LEU A 1 77 ? 0.476 7.990 7.944 1.00 95.81 77 LEU A C 1
ATOM 622 O O . LEU A 1 77 ? -0.645 7.491 7.918 1.00 95.81 77 LEU A O 1
ATOM 626 N N . LEU A 1 78 ? 1.294 7.864 8.989 1.00 95.06 78 LEU A N 1
ATOM 627 C CA . LEU A 1 78 ? 1.002 6.983 10.122 1.00 95.06 78 LEU A CA 1
ATOM 628 C C . LEU A 1 78 ? -0.009 7.597 11.091 1.00 95.06 78 LEU A C 1
ATOM 630 O O . LEU A 1 78 ? -0.991 6.945 11.447 1.00 95.06 78 LEU A O 1
ATOM 634 N N . ASP A 1 79 ? 0.212 8.849 11.484 1.00 94.56 79 ASP A N 1
ATOM 635 C CA . ASP A 1 79 ? -0.509 9.462 12.597 1.00 94.56 79 ASP A CA 1
ATOM 636 C C . ASP A 1 79 ? -1.792 10.164 12.128 1.00 94.56 79 ASP A C 1
ATOM 638 O O . ASP A 1 79 ? -2.779 10.201 12.864 1.00 94.56 79 ASP A O 1
ATOM 642 N N . GLU A 1 80 ? -1.838 10.656 10.882 1.00 94.38 80 GLU A N 1
ATOM 643 C CA . GLU A 1 80 ? -3.009 11.370 10.353 1.00 94.38 80 GLU A CA 1
ATOM 644 C C . GLU A 1 80 ? -3.829 10.592 9.314 1.00 94.38 80 GLU A C 1
ATOM 646 O O . GLU A 1 80 ? -5.060 10.666 9.329 1.00 94.38 80 GLU A O 1
ATOM 651 N N . LEU A 1 81 ? -3.192 9.927 8.345 1.00 95.19 81 LEU A N 1
ATOM 652 C CA . LEU A 1 81 ? -3.895 9.336 7.202 1.00 95.19 81 LEU A CA 1
ATOM 653 C C . LEU A 1 81 ? -4.357 7.907 7.494 1.00 95.19 81 LEU A C 1
ATOM 655 O O . LEU A 1 81 ? -5.552 7.632 7.428 1.00 95.19 81 LEU A O 1
ATOM 659 N N . ILE A 1 82 ? -3.428 7.007 7.818 1.00 95.19 82 ILE A N 1
ATOM 660 C CA . ILE A 1 82 ? -3.696 5.578 8.043 1.00 95.19 82 ILE A CA 1
ATOM 661 C C . ILE A 1 82 ? -4.516 5.371 9.319 1.00 95.19 82 ILE A C 1
ATOM 663 O O . ILE A 1 82 ? -5.407 4.518 9.343 1.00 95.19 82 ILE A O 1
ATOM 667 N N . SER A 1 83 ? -4.285 6.187 10.352 1.00 92.88 83 SER A N 1
ATOM 668 C CA . SER A 1 83 ? -5.019 6.132 11.624 1.00 92.88 83 SER A CA 1
ATOM 669 C C . SER A 1 83 ? -6.543 6.248 11.452 1.00 92.88 83 SER A C 1
ATOM 671 O O . SER A 1 83 ? -7.297 5.613 12.193 1.00 92.88 83 SER A O 1
ATOM 673 N N . LYS A 1 84 ? -7.019 6.955 10.416 1.00 93.44 84 LYS A N 1
ATOM 674 C CA . LYS A 1 84 ? -8.453 7.113 10.097 1.00 93.44 84 LYS A CA 1
ATOM 675 C C . LYS A 1 84 ? -9.145 5.817 9.670 1.00 93.44 84 LYS A C 1
ATOM 677 O O . LYS A 1 84 ? -10.359 5.713 9.807 1.00 93.44 84 LYS A O 1
ATOM 682 N N . TYR A 1 85 ? -8.402 4.832 9.166 1.00 91.44 85 TYR A N 1
ATOM 683 C CA . TYR A 1 85 ? -8.966 3.616 8.567 1.00 91.44 85 TYR A CA 1
ATOM 684 C C . TYR A 1 85 ? -9.148 2.453 9.558 1.00 91.44 85 TYR A C 1
ATOM 686 O O . TYR A 1 85 ? -9.516 1.360 9.138 1.00 91.44 85 TYR A O 1
ATOM 694 N N . ARG A 1 86 ? -8.907 2.667 10.865 1.00 89.00 86 ARG A N 1
ATOM 695 C CA . ARG A 1 86 ? -9.091 1.671 11.948 1.00 89.00 86 ARG A CA 1
ATOM 696 C C . ARG A 1 86 ? -8.542 0.279 11.592 1.00 89.00 86 ARG A C 1
ATOM 698 O O . ARG A 1 86 ? -9.217 -0.731 11.773 1.00 89.00 86 ARG A O 1
ATOM 705 N N . PHE A 1 87 ? -7.293 0.216 11.119 1.00 91.69 87 PHE A N 1
ATOM 706 C CA . PHE A 1 87 ? -6.660 -1.034 10.671 1.00 91.69 87 PHE A CA 1
ATOM 707 C C . PHE A 1 87 ? -6.644 -2.152 11.721 1.00 91.69 87 PHE A C 1
ATOM 709 O O . PHE A 1 87 ? -6.625 -3.325 11.357 1.00 91.69 87 PHE A O 1
ATOM 716 N N . SER A 1 88 ? -6.688 -1.812 13.011 1.00 90.19 88 SER A N 1
ATOM 717 C CA . SER A 1 88 ? -6.825 -2.796 14.086 1.00 90.19 88 SER A CA 1
ATOM 718 C C . SER A 1 88 ? -8.043 -3.705 13.899 1.00 90.19 88 SER A C 1
ATOM 720 O O . SER A 1 88 ? -7.936 -4.891 14.186 1.00 90.19 88 SER A O 1
ATOM 722 N N . GLY A 1 89 ? -9.149 -3.210 13.332 1.00 91.12 89 GLY A N 1
ATOM 723 C CA . GLY A 1 89 ? -10.362 -3.995 13.074 1.00 91.12 89 GLY A CA 1
ATOM 724 C C . GLY A 1 89 ? -10.193 -5.140 12.068 1.00 91.12 89 GLY A C 1
ATOM 725 O O . GLY A 1 89 ? -11.061 -6.000 11.982 1.00 91.12 89 GLY A O 1
ATOM 726 N N . PHE A 1 90 ? -9.080 -5.200 11.325 1.00 92.56 90 PHE A N 1
ATOM 727 C CA . PHE A 1 90 ? -8.736 -6.384 10.526 1.00 92.56 90 PHE A CA 1
ATOM 728 C C . PHE A 1 90 ? -8.156 -7.533 11.365 1.00 92.56 90 PHE A C 1
ATOM 730 O O . PHE A 1 90 ? -8.078 -8.655 10.872 1.00 92.56 90 PHE A O 1
ATOM 737 N N . TYR A 1 91 ? -7.735 -7.260 12.602 1.00 91.88 91 TYR A N 1
ATOM 738 C CA . TYR A 1 91 ? -7.013 -8.199 13.466 1.00 91.88 91 TYR A CA 1
ATOM 739 C C . TYR A 1 91 ? -7.739 -8.494 14.779 1.00 91.88 91 TYR A C 1
ATOM 741 O O . TYR A 1 91 ? -7.507 -9.540 15.379 1.00 91.88 91 TYR A O 1
ATOM 749 N N . ILE A 1 92 ? -8.591 -7.576 15.242 1.00 93.19 92 ILE A N 1
ATOM 750 C CA . ILE A 1 92 ? -9.304 -7.687 16.517 1.00 93.19 92 ILE A CA 1
ATOM 751 C C . ILE A 1 92 ? -10.812 -7.585 16.309 1.00 93.19 92 ILE A C 1
ATOM 753 O O . ILE A 1 92 ? -11.284 -6.993 15.339 1.00 93.19 92 ILE A O 1
ATOM 757 N N . CYS A 1 93 ? -11.563 -8.142 17.254 1.00 92.25 93 CYS A N 1
ATOM 758 C CA . CYS A 1 93 ? -13.016 -8.047 17.271 1.00 92.25 93 CYS A CA 1
ATOM 759 C C . CYS A 1 93 ? -13.499 -6.740 17.919 1.00 92.25 93 CYS A C 1
ATOM 761 O O . CYS A 1 93 ? -12.846 -6.201 18.813 1.00 92.25 93 CYS A O 1
ATOM 763 N N . ASP A 1 94 ? -14.673 -6.270 17.498 1.00 93.00 94 ASP A N 1
ATOM 764 C CA . ASP A 1 94 ? -15.380 -5.156 18.132 1.00 93.00 94 ASP A CA 1
ATOM 765 C C . ASP A 1 94 ? -16.158 -5.671 19.355 1.00 93.00 94 ASP A C 1
ATOM 767 O O . ASP A 1 94 ? -17.138 -6.405 19.218 1.00 93.00 94 ASP A O 1
ATOM 771 N N . ILE A 1 95 ? -15.671 -5.343 20.555 1.00 93.56 95 ILE A N 1
ATOM 772 C CA . ILE A 1 95 ? -16.208 -5.869 21.819 1.00 93.56 95 ILE A CA 1
ATOM 773 C C . ILE A 1 95 ? -17.643 -5.387 22.048 1.00 93.56 95 ILE A C 1
ATOM 775 O O . ILE A 1 95 ? -18.494 -6.194 22.415 1.00 93.56 95 ILE A O 1
ATOM 779 N N . ASP A 1 96 ? -17.919 -4.107 21.799 1.00 94.19 96 ASP A N 1
ATOM 780 C CA . ASP A 1 96 ? -19.241 -3.518 22.024 1.00 94.19 96 ASP A CA 1
ATOM 781 C C . ASP A 1 96 ? -20.287 -4.174 21.114 1.00 94.19 96 ASP A C 1
ATOM 783 O O . ASP A 1 96 ? -21.360 -4.573 21.572 1.00 94.19 96 ASP A O 1
ATOM 787 N N . SER A 1 97 ? -19.931 -4.384 19.843 1.00 92.69 97 SER A N 1
ATOM 788 C CA . SER A 1 97 ? -20.784 -5.079 18.872 1.00 92.69 97 SER A CA 1
ATOM 789 C C . SER A 1 97 ? -21.054 -6.528 19.277 1.00 92.69 97 SER A C 1
ATOM 791 O O . SER A 1 97 ? -22.168 -7.019 19.115 1.00 92.69 97 SER A O 1
ATOM 793 N N . ILE A 1 98 ? -20.048 -7.222 19.817 1.00 94.94 98 ILE A N 1
ATOM 794 C CA . ILE A 1 98 ? -20.205 -8.598 20.297 1.00 94.94 98 ILE A CA 1
ATOM 795 C C . ILE A 1 98 ? -21.139 -8.643 21.505 1.00 94.94 98 ILE A C 1
ATOM 797 O O . ILE A 1 98 ? -22.048 -9.468 21.523 1.00 94.94 98 ILE A O 1
ATOM 801 N N . ILE A 1 99 ? -20.955 -7.761 22.491 1.00 96.44 99 ILE A N 1
ATOM 802 C CA . ILE A 1 99 ? -21.803 -7.706 23.691 1.00 96.44 99 ILE A CA 1
ATOM 803 C C . ILE A 1 99 ? -23.274 -7.515 23.304 1.00 96.44 99 ILE A C 1
ATOM 805 O O . ILE A 1 99 ? -24.138 -8.198 23.849 1.00 96.44 99 ILE A O 1
ATOM 809 N N . GLN A 1 100 ? -23.555 -6.650 22.329 1.00 96.12 100 GLN A N 1
ATOM 810 C CA . GLN A 1 100 ? -24.915 -6.347 21.880 1.00 96.12 100 GLN A CA 1
ATOM 811 C C . GLN A 1 100 ? -25.634 -7.530 21.205 1.00 96.12 100 GLN A C 1
ATOM 813 O O . GLN A 1 100 ? -26.853 -7.526 21.115 1.00 96.12 100 GLN A O 1
ATOM 818 N N . ILE A 1 101 ? -24.910 -8.551 20.734 1.00 94.50 101 ILE A N 1
ATOM 819 C CA . ILE A 1 101 ? -25.519 -9.778 20.187 1.00 94.50 101 ILE A CA 1
ATOM 820 C C . ILE A 1 101 ? -26.032 -10.694 21.312 1.00 94.50 101 ILE A C 1
ATOM 822 O O . ILE A 1 101 ? -26.916 -11.517 21.082 1.00 94.50 101 ILE A O 1
ATOM 826 N N . PHE A 1 102 ? -25.475 -10.574 22.521 1.00 90.19 102 PHE A N 1
ATOM 827 C CA . PHE A 1 102 ? -25.781 -11.455 23.651 1.00 90.19 102 PHE A CA 1
ATOM 828 C C . PHE A 1 102 ? -26.816 -10.893 24.641 1.00 90.19 102 PHE A C 1
ATOM 830 O O . PHE A 1 102 ? -27.290 -11.661 25.480 1.00 90.19 102 PHE A O 1
ATOM 837 N N . TYR A 1 103 ? -27.162 -9.603 24.556 1.00 70.31 103 TYR A N 1
ATOM 838 C CA . TYR A 1 103 ? -28.193 -8.934 25.367 1.00 70.31 103 TYR A CA 1
ATOM 839 C C . TYR A 1 103 ? -29.390 -8.529 24.510 1.00 70.31 103 TYR A C 1
ATOM 841 O O . TYR A 1 103 ? -30.530 -8.699 24.997 1.00 70.31 103 TYR A O 1
#

Foldseek 3Di:
DDDDDDDDPDDDPPPPCCVPCVVVDDDCVNCVVCVLVVVLVVLVVVVQVCQDVVVCVVLVRHPDDDPVCPVSVVCCSPVPRVVVVPSCVSPDDDPVVVVVVVD

Secondary structure (DSSP, 8-state):
--------S---TT-GGGGT-GGGS--TTT-GGGHHHHHHHHHHHHHHHHHHTTTTGGGT--SS--HHHHHHHHHIIIIIIGGGG-GGGGTS--HHHHHHHH-